Protein AF-A0A5A7ULQ4-F1 (afdb_monomer)

Solvent-accessible surface area (backbone atoms only — not comparable to full-atom values): 7721 Å² total; per-residue (Å²): 135,83,73,83,78,76,76,61,70,49,64,72,38,36,28,36,33,32,34,85,85,54,83,79,46,68,32,29,37,29,24,40,68,45,68,55,45,81,44,65,41,93,86,40,60,37,50,88,68,29,26,38,29,35,33,64,43,65,67,38,53,93,40,67,42,85,61,57,52,99,87,28,51,28,41,54,66,33,44,82,36,62,42,53,40,53,53,94,33,50,46,77,51,73,80,76,76,75,73,62,76,76,65,72,77,77,79,81,76,80,90,81,80,86,90,82,81,88,90,87,85,86,89,131

Sequence (124 aa):
MSSPSSINNNSQIKCKLLDWYDSREIVAEGRWSSNDPAALVHHVPLCPYAIRVWAGVAKKQDVYLWRPTSEMTCIEEGLGSTVSWPSDKVTIVEAVW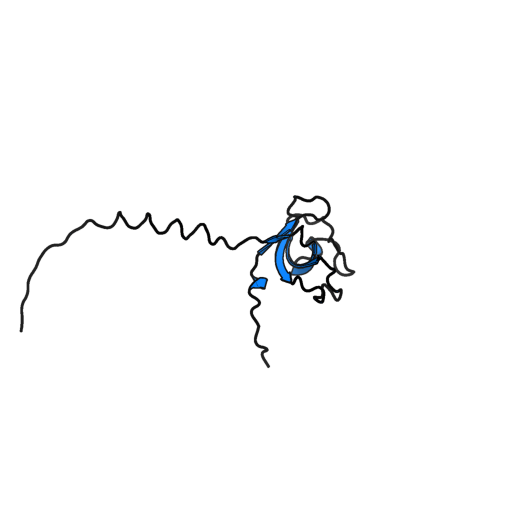TLEHGRRLQRASIRGKKNSGSLREKQS

Secondary structure (DSSP, 8-state):
--------GGGG-EEEEEPSSSTT-EEEEEEEEE--TT-EETTEEPPTTEEEEEEEEES-SSPEEEEEETTEEETTTTTTSEEEEEGGGEEEE----SSSTTSSSSSSSSS-------------

Nearest PDB structures (foldseek):
  5o2q-assembly1_A  TM=4.666E-01  e=2.505E+00  Homo sapiens
  1ixd-assembly1_A  TM=3.420E-01  e=2.992E+00  Homo sapiens
  1whl-assembly1_A  TM=3.766E-01  e=6.461E+00  Homo sapiens
  2cp6-assembly1_A  TM=2.958E-01  e=6.089E+00  Homo sapiens

Radius of gyration: 25.39 Å; Cα contacts (8 Å, |Δi|>4): 210; chains: 1; bounding box: 69×71×39 Å

Structure (mmCIF, N/CA/C/O backbone):
data_AF-A0A5A7ULQ4-F1
#
_entry.id   AF-A0A5A7ULQ4-F1
#
loop_
_atom_site.group_PDB
_atom_site.id
_atom_site.type_symbol
_atom_site.label_atom_id
_atom_site.label_alt_id
_atom_site.label_comp_id
_atom_site.label_asym_id
_atom_site.label_entity_id
_atom_site.label_seq_id
_atom_site.pdbx_PDB_ins_code
_atom_site.Cartn_x
_atom_site.Cartn_y
_atom_site.Cartn_z
_atom_site.occupancy
_atom_site.B_iso_or_equiv
_atom_site.auth_seq_id
_atom_site.auth_comp_id
_atom_site.auth_asym_id
_atom_site.auth_atom_id
_atom_site.pdbx_PDB_model_num
ATOM 1 N N . MET A 1 1 ? 32.651 -10.271 0.446 1.00 32.53 1 MET A N 1
ATOM 2 C CA . MET A 1 1 ? 32.399 -9.341 -0.675 1.00 32.53 1 MET A CA 1
ATOM 3 C C . MET A 1 1 ? 31.190 -8.509 -0.289 1.00 32.53 1 MET A C 1
ATOM 5 O O . MET A 1 1 ? 30.090 -9.039 -0.280 1.00 32.53 1 MET A O 1
ATOM 9 N N . SER A 1 2 ? 31.398 -7.272 0.155 1.00 39.78 2 SER A N 1
ATOM 10 C CA . SER A 1 2 ? 30.300 -6.385 0.549 1.00 39.78 2 SER A CA 1
ATOM 11 C C . SER A 1 2 ? 29.810 -5.677 -0.705 1.00 39.78 2 SER A C 1
ATOM 13 O O . SER A 1 2 ? 30.511 -4.818 -1.238 1.00 39.78 2 SER A O 1
ATOM 15 N N . SER A 1 3 ? 28.661 -6.096 -1.229 1.00 44.06 3 SER A N 1
ATOM 16 C CA . SER A 1 3 ? 28.022 -5.431 -2.363 1.00 44.06 3 SER A CA 1
ATOM 17 C C . SER A 1 3 ? 27.770 -3.961 -2.012 1.00 44.06 3 SER A C 1
ATOM 19 O O . SER A 1 3 ? 27.371 -3.682 -0.878 1.00 44.06 3 SER A O 1
ATOM 21 N N . PRO A 1 4 ? 27.999 -3.009 -2.934 1.00 43.53 4 PRO A N 1
ATOM 22 C CA . PRO A 1 4 ? 27.693 -1.616 -2.669 1.00 43.53 4 PRO A CA 1
ATOM 23 C C . PRO A 1 4 ? 26.180 -1.510 -2.500 1.00 43.53 4 PRO A C 1
ATOM 25 O O . PRO A 1 4 ? 25.425 -1.737 -3.444 1.00 43.53 4 PRO A O 1
ATOM 28 N N . SER A 1 5 ? 25.734 -1.214 -1.281 1.00 44.31 5 SER A N 1
ATOM 29 C CA . SER A 1 5 ? 24.344 -0.879 -1.009 1.00 44.31 5 SER A CA 1
ATOM 30 C C . SER A 1 5 ? 24.019 0.371 -1.814 1.00 44.31 5 SER A C 1
ATOM 32 O O . SER A 1 5 ? 24.306 1.486 -1.383 1.00 44.31 5 SER A O 1
ATOM 34 N N . SER A 1 6 ? 23.457 0.201 -3.009 1.00 44.19 6 SER A N 1
ATOM 35 C CA . SER A 1 6 ? 22.741 1.268 -3.688 1.00 44.19 6 SER A CA 1
ATOM 36 C C . SER A 1 6 ? 21.629 1.680 -2.736 1.00 44.19 6 SER A C 1
ATOM 38 O O . SER A 1 6 ? 20.616 0.993 -2.611 1.00 44.19 6 SER A O 1
ATOM 40 N N . ILE A 1 7 ? 21.865 2.756 -1.984 1.00 45.62 7 ILE A N 1
ATOM 41 C CA . ILE A 1 7 ? 20.867 3.379 -1.127 1.00 45.62 7 ILE A CA 1
ATOM 42 C C . ILE A 1 7 ? 19.811 3.910 -2.087 1.00 45.62 7 ILE A C 1
ATOM 44 O O . ILE A 1 7 ? 19.888 5.025 -2.595 1.00 45.62 7 ILE A O 1
ATOM 48 N N . ASN A 1 8 ? 18.836 3.065 -2.402 1.00 53.34 8 ASN A N 1
ATOM 49 C CA . ASN A 1 8 ? 17.600 3.520 -2.985 1.00 53.34 8 ASN A CA 1
ATOM 50 C C . ASN A 1 8 ? 16.954 4.402 -1.910 1.00 53.34 8 ASN A C 1
ATOM 52 O O . ASN A 1 8 ? 16.392 3.894 -0.932 1.00 53.34 8 ASN A O 1
ATOM 56 N N . ASN A 1 9 ? 17.084 5.723 -2.066 1.00 54.62 9 ASN A N 1
ATOM 57 C CA . ASN A 1 9 ? 16.521 6.743 -1.171 1.00 54.62 9 ASN A CA 1
ATOM 58 C C . ASN A 1 9 ? 15.014 6.534 -0.920 1.00 54.62 9 ASN A C 1
ATOM 60 O O . ASN A 1 9 ? 14.464 7.021 0.064 1.00 54.62 9 ASN A O 1
ATOM 64 N N . ASN A 1 10 ? 14.357 5.747 -1.775 1.00 56.06 10 ASN A N 1
ATOM 65 C CA . ASN A 1 10 ? 12.956 5.377 -1.673 1.00 56.06 10 ASN A CA 1
ATOM 66 C C . ASN A 1 10 ? 12.620 4.516 -0.437 1.00 56.06 10 ASN A C 1
ATOM 68 O O . ASN A 1 10 ? 11.532 4.632 0.110 1.00 56.06 10 ASN A O 1
ATOM 72 N N . SER A 1 11 ? 13.579 3.748 0.095 1.00 60.72 11 SER A N 1
ATOM 73 C CA . SER A 1 11 ? 13.407 2.995 1.356 1.00 60.72 11 SER A CA 1
ATOM 74 C C . SER A 1 11 ? 13.098 3.887 2.569 1.00 60.72 11 SER A C 1
ATOM 76 O O . SER A 1 11 ? 12.580 3.420 3.584 1.00 60.72 11 SER A O 1
ATOM 78 N N . GLN A 1 12 ? 13.384 5.190 2.484 1.00 72.62 12 GLN A N 1
ATOM 79 C CA . GLN A 1 12 ? 13.057 6.149 3.535 1.00 72.62 12 GLN A CA 1
ATOM 80 C C . GLN A 1 12 ? 11.701 6.830 3.340 1.00 72.62 12 GLN A C 1
ATOM 82 O O . GLN A 1 12 ? 11.199 7.432 4.294 1.00 72.62 12 GLN A O 1
ATOM 87 N N . ILE A 1 13 ? 11.095 6.711 2.155 1.00 88.75 13 ILE A N 1
ATOM 88 C CA . ILE A 1 13 ? 9.840 7.376 1.823 1.00 88.75 13 ILE A CA 1
ATOM 89 C C . ILE A 1 13 ? 8.717 6.710 2.612 1.00 88.75 13 ILE A C 1
ATOM 91 O O . ILE A 1 13 ? 8.346 5.563 2.366 1.00 88.75 13 ILE A O 1
ATOM 95 N N . LYS A 1 14 ? 8.198 7.436 3.604 1.00 92.38 14 LYS A N 1
ATOM 96 C CA . LYS A 1 14 ? 7.062 6.991 4.407 1.00 92.38 14 LYS A CA 1
ATOM 97 C C . LYS A 1 14 ? 5.803 7.049 3.558 1.00 92.38 14 LYS A C 1
ATOM 99 O O . LYS A 1 14 ? 5.590 7.999 2.809 1.00 92.38 14 LYS A O 1
ATOM 104 N N . CYS A 1 15 ? 4.943 6.060 3.714 1.00 93.62 15 CYS A N 1
ATOM 105 C CA . CYS A 1 15 ? 3.657 6.025 3.045 1.00 93.62 15 CYS A CA 1
ATOM 106 C C . CYS A 1 15 ? 2.564 5.551 3.996 1.00 93.62 15 CYS A C 1
ATOM 108 O O . CYS A 1 15 ? 2.823 4.910 5.017 1.00 93.62 15 CYS A O 1
ATOM 110 N N . LYS A 1 16 ? 1.327 5.879 3.649 1.00 94.88 16 LYS A N 1
ATOM 111 C CA . LYS A 1 16 ? 0.124 5.392 4.310 1.00 94.88 16 LYS A CA 1
ATOM 112 C C . LYS A 1 16 ? -0.669 4.550 3.325 1.00 94.88 16 LYS A C 1
ATOM 114 O O . LYS A 1 16 ? -0.855 4.969 2.182 1.00 94.88 16 LYS A O 1
ATOM 119 N N . LEU A 1 17 ? -1.112 3.387 3.783 1.00 95.06 17 LEU A N 1
ATOM 120 C CA . LEU A 1 17 ? -1.975 2.483 3.036 1.00 95.06 17 LEU A CA 1
ATOM 121 C C . LEU A 1 17 ? -3.419 2.804 3.402 1.00 95.06 17 LEU A C 1
ATOM 123 O O . LEU A 1 17 ? -3.774 2.793 4.582 1.00 95.06 17 LEU A O 1
ATOM 127 N N . LEU A 1 18 ? -4.215 3.132 2.393 1.00 95.06 18 LEU A N 1
ATOM 128 C CA . LEU A 1 18 ? -5.660 3.275 2.503 1.00 95.06 18 LEU A CA 1
ATOM 129 C C . LEU A 1 18 ? -6.307 1.904 2.360 1.00 95.06 18 LEU A C 1
ATOM 131 O O . LEU A 1 18 ? -5.813 1.102 1.568 1.00 95.06 18 LEU A O 1
ATOM 135 N N . ASP A 1 19 ? -7.405 1.654 3.066 1.00 93.81 19 ASP A N 1
ATOM 136 C CA . ASP A 1 19 ? -8.214 0.461 2.834 1.00 93.81 19 ASP A CA 1
ATOM 137 C C . ASP A 1 19 ? -8.590 0.384 1.343 1.00 93.81 19 ASP A C 1
ATOM 139 O O . ASP A 1 19 ? -9.031 1.354 0.712 1.00 93.81 19 ASP A O 1
ATOM 143 N N . TRP A 1 20 ? -8.309 -0.774 0.754 1.00 91.50 20 TRP A N 1
ATOM 144 C CA . TRP A 1 20 ? -8.563 -1.032 -0.653 1.00 91.50 20 TRP A CA 1
ATOM 145 C C . TRP A 1 20 ? -10.047 -1.313 -0.915 1.00 91.50 20 TRP A C 1
ATOM 147 O O . TRP A 1 20 ? -10.482 -1.131 -2.052 1.00 91.50 20 TRP A O 1
ATOM 157 N N . TYR A 1 21 ? -10.810 -1.711 0.112 1.00 86.88 21 TYR A N 1
ATOM 158 C CA . TYR A 1 21 ? -12.253 -1.932 0.051 1.00 86.88 21 TYR A CA 1
ATOM 159 C C . TYR A 1 21 ? -13.045 -0.663 0.421 1.00 86.88 21 TYR A C 1
ATOM 161 O O . TYR A 1 21 ? -13.953 -0.288 -0.322 1.00 86.88 21 TYR A O 1
ATOM 169 N N . ASP A 1 22 ? -12.665 0.052 1.494 1.00 76.81 22 ASP A N 1
ATOM 170 C CA . ASP A 1 22 ? -13.303 1.310 1.934 1.00 76.81 22 ASP A CA 1
ATOM 171 C C . ASP A 1 22 ? -12.367 2.533 1.807 1.00 76.81 22 ASP A C 1
ATOM 173 O O . ASP A 1 22 ? -11.484 2.801 2.614 1.00 76.81 22 ASP A O 1
ATOM 177 N N . SER A 1 23 ? -12.532 3.309 0.737 1.00 68.31 23 SER A N 1
ATOM 178 C CA . SER A 1 23 ? -11.429 4.069 0.121 1.00 68.31 23 SER A CA 1
ATOM 179 C C . SER A 1 23 ? -10.798 5.249 0.893 1.00 68.31 23 SER A C 1
ATOM 181 O O . SER A 1 23 ? -10.045 6.016 0.286 1.00 68.31 23 SER A O 1
ATOM 183 N N . ARG A 1 24 ? -11.069 5.462 2.188 1.00 78.12 24 ARG A N 1
ATOM 184 C CA . ARG A 1 24 ? -10.546 6.636 2.924 1.00 78.12 24 ARG A CA 1
ATOM 185 C C . ARG A 1 24 ? -9.929 6.367 4.287 1.00 78.12 24 ARG A C 1
ATOM 187 O O . ARG A 1 24 ? -9.364 7.294 4.870 1.00 78.12 24 ARG A O 1
ATOM 194 N N . GLU A 1 25 ? -9.984 5.146 4.794 1.00 91.94 25 GLU A N 1
ATOM 195 C CA . GLU A 1 25 ? -9.383 4.845 6.090 1.00 91.94 25 GLU A CA 1
ATOM 196 C C . GLU A 1 25 ? -7.929 4.417 5.942 1.00 91.94 25 GLU A C 1
ATOM 198 O O . GLU A 1 25 ? -7.583 3.618 5.080 1.00 91.94 25 GLU A O 1
ATOM 203 N N . ILE A 1 26 ? -7.058 4.946 6.800 1.00 93.81 26 ILE A N 1
ATOM 204 C CA . ILE A 1 26 ? -5.662 4.512 6.849 1.00 93.81 26 ILE A CA 1
ATOM 205 C C . ILE A 1 26 ? -5.601 3.207 7.637 1.00 93.81 26 ILE A C 1
ATOM 207 O O . ILE A 1 26 ? -5.909 3.197 8.828 1.00 93.81 26 ILE A O 1
ATOM 211 N N . VAL A 1 27 ? -5.168 2.129 6.987 1.00 95.56 27 VAL A N 1
ATOM 212 C CA . VAL A 1 27 ? -5.095 0.785 7.586 1.00 95.56 27 VAL A CA 1
ATOM 213 C C . VAL A 1 27 ? -3.694 0.432 8.052 1.00 95.56 27 VAL A C 1
ATOM 215 O O . VAL A 1 27 ? -3.539 -0.312 9.018 1.00 95.56 27 VAL A O 1
ATOM 218 N N . ALA A 1 28 ? -2.670 1.025 7.439 1.00 95.81 28 ALA A N 1
ATOM 219 C CA . ALA A 1 28 ? -1.290 0.859 7.867 1.00 95.81 28 ALA A CA 1
ATOM 220 C C . ALA A 1 28 ? -0.406 2.044 7.471 1.00 95.81 28 ALA A C 1
ATOM 222 O O . ALA A 1 28 ? -0.666 2.774 6.512 1.00 95.81 28 ALA A O 1
ATOM 223 N N . GLU A 1 29 ? 0.686 2.204 8.204 1.00 95.38 29 GLU A N 1
ATOM 224 C CA . GLU A 1 29 ? 1.833 3.012 7.814 1.00 95.38 29 GLU A CA 1
ATOM 225 C C . GLU A 1 29 ? 2.968 2.093 7.370 1.00 95.38 29 GLU A C 1
ATOM 227 O O . GLU A 1 29 ? 3.196 1.021 7.934 1.00 95.38 29 GLU A O 1
ATOM 232 N N . GLY A 1 30 ? 3.705 2.532 6.360 1.00 94.31 30 GLY A N 1
ATOM 233 C CA . GLY A 1 30 ? 4.776 1.753 5.773 1.00 94.31 30 GLY A CA 1
ATOM 234 C C . GLY A 1 30 ? 5.830 2.617 5.108 1.00 94.31 30 GLY A C 1
ATOM 235 O O . GLY A 1 30 ? 5.900 3.837 5.300 1.00 94.31 30 GLY A O 1
ATOM 236 N N . ARG A 1 31 ? 6.675 1.957 4.325 1.00 94.19 31 ARG A N 1
ATOM 237 C CA . ARG A 1 31 ? 7.697 2.593 3.498 1.00 94.19 31 ARG A CA 1
ATOM 238 C C . ARG A 1 31 ? 7.551 2.124 2.065 1.00 94.19 31 ARG A C 1
ATOM 240 O O . ARG A 1 31 ? 7.330 0.938 1.820 1.00 94.19 31 ARG A O 1
ATOM 247 N N . TRP A 1 32 ? 7.695 3.039 1.122 1.00 92.31 32 TRP A N 1
ATOM 248 C CA . TRP A 1 32 ? 7.692 2.676 -0.284 1.00 92.31 32 TRP A CA 1
ATOM 249 C C . TRP A 1 32 ? 8.890 1.770 -0.610 1.00 92.31 32 TRP A C 1
ATOM 251 O O . TRP A 1 32 ? 9.995 1.977 -0.110 1.00 92.31 32 TRP A O 1
ATOM 261 N N . SER A 1 33 ? 8.682 0.755 -1.456 1.00 91.38 33 SER A N 1
ATOM 262 C CA . SER A 1 33 ? 9.753 -0.139 -1.917 1.00 91.38 33 SER A CA 1
ATOM 263 C C . SER A 1 33 ? 9.944 -0.089 -3.433 1.00 91.38 33 SER A C 1
ATOM 265 O O . SER A 1 33 ? 11.065 0.140 -3.886 1.00 91.38 33 SER A O 1
ATOM 267 N N . SER A 1 34 ? 8.889 -0.314 -4.224 1.00 90.50 34 SER A N 1
ATOM 268 C CA . SER A 1 34 ? 8.979 -0.374 -5.692 1.00 90.50 34 SER A CA 1
ATOM 269 C C . SER A 1 34 ? 7.608 -0.256 -6.369 1.00 90.50 34 SER A C 1
ATOM 271 O O . SER A 1 34 ? 6.599 -0.615 -5.773 1.00 90.50 34 SER A O 1
ATOM 273 N N . ASN A 1 35 ? 7.584 0.179 -7.628 1.00 91.19 35 ASN A N 1
ATOM 274 C CA . ASN A 1 35 ? 6.461 0.056 -8.570 1.00 91.19 35 ASN A CA 1
ATOM 275 C C . ASN A 1 35 ? 6.835 -0.731 -9.840 1.00 91.19 35 ASN A C 1
ATOM 277 O O . ASN A 1 35 ? 6.092 -0.704 -10.816 1.00 91.19 35 ASN A O 1
ATOM 281 N N . ASP A 1 36 ? 7.998 -1.384 -9.854 1.00 90.81 36 ASP A N 1
ATOM 282 C CA . ASP A 1 36 ? 8.414 -2.258 -10.950 1.00 90.81 36 ASP A CA 1
ATOM 283 C C . ASP A 1 36 ? 7.517 -3.512 -10.986 1.00 90.81 36 ASP A C 1
ATOM 285 O O . ASP A 1 36 ? 7.523 -4.260 -10.007 1.00 90.81 36 ASP A O 1
ATOM 289 N N . PRO A 1 37 ? 6.777 -3.790 -12.075 1.00 88.69 37 PRO A N 1
ATOM 290 C CA . PRO A 1 37 ? 5.938 -4.987 -12.189 1.00 88.69 37 PRO A CA 1
ATOM 291 C C . PRO A 1 37 ? 6.705 -6.308 -12.005 1.00 88.69 37 PRO A C 1
ATOM 293 O O . PRO A 1 37 ? 6.129 -7.303 -11.574 1.00 88.69 37 PRO A O 1
ATOM 296 N N . ALA A 1 38 ? 8.011 -6.338 -12.293 1.00 89.56 38 ALA A N 1
ATOM 297 C CA . ALA A 1 38 ? 8.846 -7.520 -12.074 1.00 89.56 38 ALA A CA 1
ATOM 298 C C . ALA A 1 38 ? 9.265 -7.704 -10.602 1.00 89.56 38 ALA A C 1
ATOM 300 O O . ALA A 1 38 ? 9.799 -8.752 -10.230 1.00 89.56 38 ALA A O 1
ATOM 301 N N . ALA A 1 39 ? 9.034 -6.706 -9.744 1.00 90.00 39 ALA A N 1
ATOM 302 C CA . ALA A 1 39 ? 9.330 -6.804 -8.325 1.00 90.00 39 ALA A CA 1
ATOM 303 C C . ALA A 1 39 ? 8.480 -7.902 -7.673 1.00 90.00 39 ALA A C 1
ATOM 305 O O . ALA A 1 39 ? 7.273 -7.982 -7.878 1.00 90.00 39 ALA A O 1
ATOM 306 N N . LEU A 1 40 ? 9.114 -8.731 -6.844 1.00 90.00 40 LEU A N 1
ATOM 307 C CA . LEU A 1 40 ? 8.439 -9.828 -6.156 1.00 90.00 40 LEU A CA 1
ATOM 308 C C . LEU A 1 40 ? 7.944 -9.400 -4.768 1.00 90.00 40 LEU A C 1
ATOM 310 O O . LEU A 1 40 ? 8.648 -8.692 -4.039 1.00 90.00 40 LEU A O 1
ATOM 314 N N . VAL A 1 41 ? 6.762 -9.887 -4.402 1.00 88.75 41 VAL A N 1
ATOM 315 C CA . VAL A 1 41 ? 6.191 -9.929 -3.052 1.00 88.75 41 VAL A CA 1
ATOM 316 C C . VAL A 1 41 ? 5.961 -11.403 -2.739 1.00 88.75 41 VAL A C 1
ATOM 318 O O . VAL A 1 41 ? 5.139 -12.038 -3.389 1.00 88.75 41 VAL A O 1
ATOM 321 N N . HIS A 1 42 ? 6.734 -11.976 -1.811 1.00 88.06 42 HIS A N 1
ATOM 322 C CA . HIS A 1 42 ? 6.666 -13.410 -1.473 1.00 88.06 42 HIS A CA 1
ATOM 323 C C . HIS A 1 42 ? 6.685 -14.330 -2.707 1.00 88.06 42 HIS A C 1
ATOM 325 O O . HIS A 1 42 ? 5.829 -15.189 -2.881 1.00 88.06 42 HIS A O 1
ATOM 331 N N . HIS A 1 43 ? 7.666 -14.120 -3.592 1.00 87.56 43 HIS A N 1
ATOM 332 C CA . HIS A 1 43 ? 7.849 -14.860 -4.853 1.00 87.56 43 HIS A CA 1
ATOM 333 C C . HIS A 1 43 ? 6.778 -14.628 -5.931 1.00 87.56 43 HIS A C 1
ATOM 335 O O . HIS A 1 43 ? 6.915 -15.150 -7.036 1.00 87.56 43 HIS A O 1
ATOM 341 N N . VAL A 1 44 ? 5.766 -13.799 -5.665 1.00 88.44 44 VAL A N 1
ATOM 342 C CA . VAL A 1 44 ? 4.738 -13.419 -6.640 1.00 88.44 44 VAL A CA 1
ATOM 343 C C . VAL A 1 44 ? 5.085 -12.054 -7.252 1.00 88.44 44 VAL A C 1
ATOM 345 O O . VAL A 1 44 ? 5.313 -11.103 -6.501 1.00 88.44 44 VAL A O 1
ATOM 348 N N . PRO A 1 45 ? 5.142 -11.917 -8.589 1.00 89.94 45 PRO A N 1
ATOM 349 C CA . PRO A 1 45 ? 5.347 -10.625 -9.243 1.00 89.94 45 PRO A CA 1
ATOM 350 C C . PRO A 1 45 ? 4.235 -9.619 -8.935 1.00 89.94 45 PRO A C 1
ATOM 352 O O . PRO A 1 45 ? 3.065 -9.988 -8.788 1.00 89.94 45 PRO A O 1
ATOM 355 N N . LEU A 1 46 ? 4.590 -8.335 -8.883 1.00 90.56 46 LEU A N 1
ATOM 356 C CA . LEU A 1 46 ? 3.611 -7.259 -8.801 1.00 90.56 46 LEU A CA 1
ATOM 357 C C . LEU A 1 46 ? 2.714 -7.252 -10.044 1.00 90.56 46 LEU A C 1
ATOM 359 O O . LEU A 1 46 ? 3.147 -7.426 -11.182 1.00 90.56 46 LEU A O 1
ATOM 363 N N . CYS A 1 47 ? 1.426 -7.014 -9.822 1.00 84.75 47 CYS A N 1
A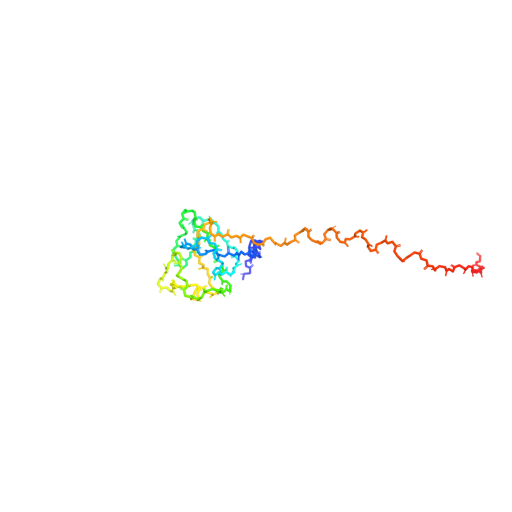TOM 364 C CA . CYS A 1 47 ? 0.491 -6.784 -10.916 1.00 84.75 47 CYS A CA 1
ATOM 365 C C . CYS A 1 47 ? 0.682 -5.367 -11.491 1.00 84.75 47 CYS A C 1
ATOM 367 O O . CYS A 1 47 ? 1.164 -4.474 -10.787 1.00 84.75 47 CYS A O 1
ATOM 369 N N . PRO A 1 48 ? 0.253 -5.109 -12.738 1.00 84.25 48 PRO A N 1
ATOM 370 C CA . PRO A 1 48 ? 0.103 -3.742 -13.226 1.00 84.25 48 PRO A CA 1
ATOM 371 C C . PRO A 1 48 ? -0.748 -2.927 -12.240 1.00 84.25 48 PRO A C 1
ATOM 373 O O . PRO A 1 48 ? -1.749 -3.433 -11.736 1.00 84.25 48 PRO A O 1
ATOM 376 N N . TYR A 1 49 ? -0.339 -1.689 -11.947 1.00 88.94 49 TYR A N 1
ATOM 377 C CA . TYR A 1 49 ? -0.978 -0.794 -10.961 1.00 88.94 49 TYR A CA 1
ATOM 378 C C . TYR A 1 49 ? -0.834 -1.206 -9.486 1.00 88.94 49 TYR A C 1
ATOM 380 O O . TYR A 1 49 ? -1.417 -0.574 -8.603 1.00 88.94 49 TYR A O 1
ATOM 388 N N . ALA A 1 50 ? -0.033 -2.232 -9.197 1.00 91.81 50 ALA A N 1
ATOM 389 C CA . ALA A 1 50 ? 0.379 -2.555 -7.843 1.00 91.81 50 ALA A CA 1
ATOM 390 C C . ALA A 1 50 ? 1.699 -1.868 -7.494 1.00 91.81 50 ALA A C 1
ATOM 392 O O . ALA A 1 50 ? 2.563 -1.640 -8.341 1.00 91.81 50 ALA A O 1
ATOM 393 N N . ILE A 1 51 ? 1.874 -1.599 -6.209 1.00 93.12 51 ILE A N 1
ATOM 394 C CA . ILE A 1 51 ? 3.145 -1.173 -5.648 1.00 93.12 51 ILE A CA 1
ATOM 395 C C . ILE A 1 51 ? 3.564 -2.137 -4.547 1.00 93.12 51 ILE A C 1
ATOM 397 O O . ILE A 1 51 ? 2.728 -2.724 -3.857 1.00 93.12 51 ILE A O 1
ATOM 401 N N . ARG A 1 52 ? 4.872 -2.266 -4.352 1.00 94.56 52 ARG A N 1
ATOM 402 C CA . ARG A 1 52 ? 5.452 -2.952 -3.204 1.00 94.56 52 ARG A CA 1
ATOM 403 C C . ARG A 1 52 ? 5.752 -1.934 -2.120 1.00 94.56 52 ARG A C 1
ATOM 405 O O . ARG A 1 52 ? 6.468 -0.955 -2.348 1.00 94.56 52 ARG A O 1
ATOM 412 N N . VAL A 1 53 ? 5.259 -2.215 -0.926 1.00 94.31 53 VAL A N 1
ATOM 413 C CA . VAL A 1 53 ? 5.476 -1.409 0.277 1.00 94.31 53 VAL A CA 1
ATOM 414 C C . VAL A 1 53 ? 5.958 -2.306 1.400 1.00 94.31 53 VAL A C 1
ATOM 416 O O . VAL A 1 53 ? 5.540 -3.454 1.501 1.00 94.31 53 VAL A O 1
ATOM 419 N N . TRP A 1 54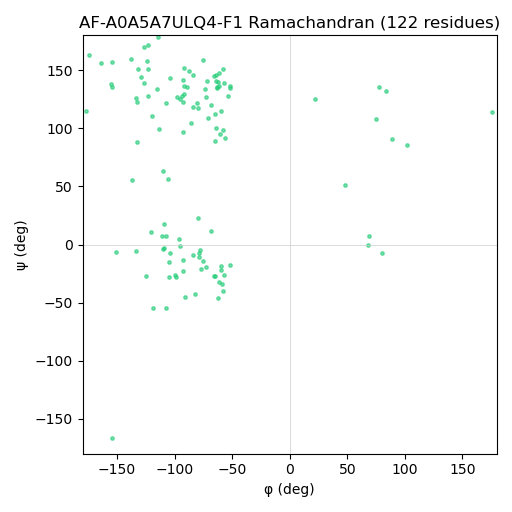 ? 6.847 -1.793 2.239 1.00 95.12 54 TRP A N 1
ATOM 420 C CA . TRP A 1 54 ? 7.182 -2.430 3.504 1.00 95.12 54 TRP A CA 1
ATOM 421 C C . TRP A 1 54 ? 6.148 -2.011 4.547 1.00 95.12 54 TRP A C 1
ATOM 423 O O . TRP A 1 54 ? 6.012 -0.813 4.820 1.00 95.12 54 TRP A O 1
ATOM 433 N N . ALA A 1 55 ? 5.400 -2.966 5.095 1.00 94.31 55 ALA A N 1
ATOM 434 C CA . ALA A 1 55 ? 4.383 -2.694 6.104 1.00 94.31 55 ALA A CA 1
ATOM 435 C C . ALA A 1 55 ? 5.050 -2.538 7.477 1.00 94.31 55 ALA A C 1
ATOM 437 O O . ALA A 1 55 ? 5.754 -3.431 7.944 1.00 94.31 55 ALA A O 1
ATOM 438 N N . GLY A 1 56 ? 4.859 -1.377 8.108 1.00 93.12 56 GLY A N 1
ATOM 439 C CA . GLY A 1 56 ? 5.542 -1.031 9.353 1.00 93.12 56 GLY A CA 1
ATOM 440 C C . GLY A 1 56 ? 4.641 -1.057 10.576 1.00 93.12 56 GLY A C 1
ATOM 441 O O . GLY A 1 56 ? 4.958 -1.723 11.554 1.00 93.12 56 GLY A O 1
ATOM 442 N N . VAL A 1 57 ? 3.534 -0.315 10.539 1.00 94.88 57 VAL A N 1
ATOM 443 C CA . VAL A 1 57 ? 2.618 -0.174 11.681 1.00 94.88 57 VAL A CA 1
ATOM 444 C C . VAL A 1 57 ? 1.187 -0.370 11.210 1.00 94.88 57 VAL A C 1
ATOM 446 O O . VAL A 1 57 ? 0.715 0.382 10.356 1.00 94.88 57 VAL A O 1
ATOM 449 N N . ALA A 1 58 ? 0.477 -1.328 11.802 1.00 94.88 58 ALA A N 1
ATOM 450 C CA . ALA A 1 58 ? -0.952 -1.504 11.585 1.00 94.88 58 ALA A CA 1
ATOM 451 C C . ALA A 1 58 ? -1.736 -0.403 12.315 1.00 94.88 58 ALA A C 1
ATOM 453 O O . ALA A 1 58 ? -1.470 -0.089 13.475 1.00 94.88 58 ALA A O 1
ATOM 454 N N . LYS A 1 59 ? -2.708 0.198 11.630 1.00 94.62 59 LYS A N 1
ATOM 455 C CA . LYS A 1 59 ? -3.746 1.051 12.237 1.00 94.62 59 LYS A CA 1
ATOM 456 C C . LYS A 1 59 ? -5.044 0.281 12.440 1.00 94.62 59 LYS A C 1
ATOM 458 O O . LYS A 1 59 ? -5.789 0.592 13.362 1.00 94.62 59 LYS A O 1
ATOM 463 N N . LYS A 1 60 ? -5.279 -0.725 11.595 1.00 91.19 60 LYS A N 1
ATOM 464 C CA . LYS A 1 60 ? -6.333 -1.728 11.731 1.00 91.19 60 LYS A CA 1
ATOM 465 C C . LYS A 1 60 ? -5.724 -3.106 11.481 1.00 91.19 60 LYS A C 1
ATOM 467 O O . LYS A 1 60 ? -5.060 -3.290 10.464 1.00 91.19 60 LYS A O 1
ATOM 472 N N . GLN A 1 61 ? -5.913 -4.032 12.417 1.00 86.50 61 GLN A N 1
ATOM 473 C CA . GLN A 1 61 ? -5.341 -5.384 12.345 1.00 86.50 61 GLN A CA 1
ATOM 474 C C . GLN A 1 61 ? -6.193 -6.311 11.466 1.00 86.50 61 GLN A C 1
ATOM 476 O O . GLN A 1 61 ? -5.653 -6.970 10.581 1.00 86.50 61 GLN A O 1
ATOM 481 N N . ASP A 1 62 ? -7.522 -6.248 11.600 1.00 86.12 62 ASP A N 1
ATOM 482 C CA . ASP A 1 62 ? -8.482 -7.143 10.925 1.00 86.12 62 ASP A CA 1
ATOM 483 C C . ASP A 1 62 ? -8.780 -6.783 9.457 1.00 86.12 62 ASP A C 1
ATOM 485 O O . ASP A 1 62 ? -9.830 -7.122 8.911 1.00 86.12 62 ASP A O 1
ATOM 489 N N . VAL A 1 63 ? -7.875 -6.056 8.799 1.00 92.06 63 VAL A N 1
ATOM 490 C CA . VAL A 1 63 ? -8.022 -5.695 7.385 1.00 92.06 63 VAL A CA 1
ATOM 491 C C . VAL A 1 63 ? -7.266 -6.699 6.534 1.00 92.06 63 VAL A C 1
ATOM 493 O O . VAL A 1 63 ? -6.059 -6.888 6.700 1.00 92.06 63 VAL A O 1
ATOM 496 N N . TYR A 1 64 ? -7.968 -7.309 5.584 1.00 94.44 64 TYR A N 1
ATOM 497 C CA . TYR A 1 64 ? -7.361 -8.213 4.617 1.00 94.44 64 TYR A CA 1
ATOM 498 C C . TYR A 1 64 ? -6.356 -7.488 3.723 1.00 94.44 64 TYR A C 1
ATOM 500 O O . TYR A 1 64 ? -6.544 -6.332 3.339 1.00 94.44 64 TYR A O 1
ATOM 508 N N . LEU A 1 65 ? -5.293 -8.186 3.338 1.00 94.31 65 LEU A N 1
ATOM 509 C CA . LEU A 1 65 ? -4.402 -7.710 2.291 1.00 94.31 65 LEU A CA 1
ATOM 510 C C . LEU A 1 65 ? -5.151 -7.670 0.960 1.00 94.31 65 LEU A C 1
ATOM 512 O O . LEU A 1 65 ? -5.951 -8.552 0.661 1.00 94.31 65 LEU A O 1
ATOM 516 N N . TRP A 1 66 ? -4.835 -6.685 0.118 1.00 93.19 66 TRP A N 1
ATOM 517 C CA . TRP A 1 66 ? -5.399 -6.615 -1.234 1.00 93.19 66 TRP A CA 1
ATOM 518 C C . TRP A 1 66 ? -5.061 -7.862 -2.069 1.00 93.19 66 TRP A C 1
ATOM 520 O O . TRP A 1 66 ? -5.849 -8.316 -2.900 1.00 93.19 66 TRP A O 1
ATOM 530 N N . ARG A 1 67 ? -3.872 -8.431 -1.838 1.00 91.88 67 ARG A N 1
ATOM 531 C CA . ARG A 1 67 ? -3.399 -9.677 -2.448 1.00 91.88 67 ARG A CA 1
ATOM 532 C C . ARG A 1 67 ? -2.807 -10.576 -1.359 1.00 91.88 67 ARG A C 1
ATOM 534 O O . ARG A 1 67 ? -1.608 -10.478 -1.097 1.00 91.88 67 ARG A O 1
ATOM 541 N N . PRO A 1 68 ? -3.633 -11.415 -0.714 1.00 91.94 68 PRO A N 1
ATOM 542 C CA . PRO A 1 68 ? -3.159 -12.425 0.221 1.00 91.94 68 PRO A CA 1
ATOM 543 C C . PRO A 1 68 ? -2.177 -13.385 -0.451 1.00 91.94 68 PRO A C 1
ATOM 545 O O . PRO A 1 68 ? -2.267 -13.657 -1.651 1.00 91.94 68 PRO A O 1
ATOM 548 N N . THR A 1 69 ? -1.261 -13.924 0.338 1.00 87.62 69 THR A N 1
ATOM 549 C CA . THR A 1 69 ? -0.367 -15.019 -0.048 1.00 87.62 69 THR A CA 1
ATOM 550 C C . THR A 1 69 ? -0.554 -16.166 0.939 1.00 87.62 69 THR A C 1
ATOM 552 O O . THR A 1 69 ? -1.221 -15.997 1.956 1.00 87.62 69 THR A O 1
ATOM 555 N N . SER A 1 70 ? 0.047 -17.327 0.681 1.00 87.31 70 SER A N 1
ATOM 556 C CA . SER A 1 70 ? 0.000 -18.445 1.635 1.00 87.31 70 SER A CA 1
ATOM 557 C C . SER A 1 70 ? 0.598 -18.104 3.008 1.00 87.31 70 SER A C 1
ATOM 559 O O . SER A 1 70 ? 0.248 -18.753 3.985 1.00 87.31 70 SER A O 1
ATOM 561 N N . GLU A 1 71 ? 1.468 -17.090 3.080 1.00 86.62 71 GLU A N 1
ATOM 562 C CA . GLU A 1 71 ? 2.156 -16.671 4.309 1.00 86.62 71 GLU A CA 1
ATOM 563 C C . GLU A 1 71 ? 1.421 -15.559 5.071 1.00 86.62 71 GLU A C 1
ATOM 565 O O . GLU A 1 71 ? 1.675 -15.354 6.253 1.00 86.62 71 GLU A O 1
ATOM 570 N N . MET A 1 72 ? 0.565 -14.788 4.393 1.00 91.38 72 MET A N 1
ATOM 571 C CA . MET A 1 72 ? -0.062 -13.596 4.971 1.00 91.38 72 MET A CA 1
ATOM 572 C C . MET A 1 72 ? -1.394 -13.275 4.304 1.00 91.38 72 MET A C 1
ATOM 574 O O . MET A 1 72 ? -1.518 -13.237 3.076 1.00 91.38 72 MET A O 1
ATOM 578 N N . THR A 1 73 ? -2.382 -12.967 5.127 1.00 94.06 73 THR A N 1
ATOM 579 C CA . THR A 1 73 ? -3.759 -12.715 4.714 1.00 94.06 73 THR A CA 1
ATOM 580 C C . THR A 1 73 ? -4.276 -11.362 5.177 1.00 94.06 73 THR A C 1
ATOM 582 O O . THR A 1 73 ? -5.107 -10.777 4.480 1.00 94.06 73 THR A O 1
ATOM 585 N N . CYS A 1 74 ? -3.746 -10.814 6.273 1.00 94.69 74 CYS A N 1
ATOM 586 C CA . CYS A 1 74 ? -4.143 -9.517 6.824 1.00 94.69 74 CYS A CA 1
ATOM 587 C C . CYS A 1 74 ? -2.958 -8.559 7.047 1.00 94.69 74 CYS A C 1
ATOM 589 O O . CYS A 1 74 ? -1.786 -8.925 6.928 1.00 94.69 74 CYS A O 1
ATOM 591 N N . ILE A 1 75 ? -3.270 -7.294 7.345 1.00 94.88 75 ILE A N 1
ATOM 592 C CA . ILE A 1 75 ? -2.278 -6.239 7.601 1.00 94.88 75 ILE A CA 1
ATOM 593 C C . ILE A 1 75 ? -1.347 -6.599 8.762 1.00 94.88 75 ILE A C 1
ATOM 595 O O . ILE A 1 75 ? -0.151 -6.323 8.671 1.00 94.88 75 ILE A O 1
ATOM 599 N N . GLU A 1 76 ? -1.878 -7.196 9.831 1.00 95.00 76 GLU A N 1
ATOM 600 C CA . GLU A 1 76 ? -1.091 -7.591 11.004 1.00 95.00 76 GLU A CA 1
ATOM 601 C C . GLU A 1 76 ? -0.021 -8.633 10.658 1.00 95.00 76 GLU A C 1
ATOM 603 O O . GLU A 1 76 ? 1.146 -8.453 11.000 1.00 95.00 76 GLU A O 1
ATOM 608 N N . GLU A 1 77 ? -0.391 -9.667 9.903 1.00 94.31 77 GLU A N 1
ATOM 609 C CA . GLU A 1 77 ? 0.534 -10.703 9.421 1.00 94.31 77 GLU A CA 1
ATOM 610 C C . GLU A 1 77 ? 1.567 -10.147 8.426 1.00 94.31 77 GLU A C 1
ATOM 612 O O . GLU A 1 77 ? 2.674 -10.667 8.304 1.00 94.31 77 GLU A O 1
ATOM 617 N N . GLY A 1 78 ? 1.223 -9.069 7.717 1.00 92.94 78 GLY A N 1
ATOM 618 C CA . GLY A 1 78 ? 2.120 -8.386 6.787 1.00 92.94 78 GLY A CA 1
ATOM 619 C C . GLY A 1 78 ? 3.202 -7.528 7.451 1.00 92.94 78 GLY A C 1
ATOM 620 O O . GLY A 1 78 ? 4.146 -7.117 6.766 1.00 92.94 78 GLY A O 1
ATOM 621 N N . LEU A 1 79 ? 3.088 -7.224 8.751 1.00 94.56 79 LEU A N 1
ATOM 622 C CA . LEU A 1 79 ? 4.014 -6.327 9.447 1.00 94.56 79 LEU A CA 1
ATOM 623 C C . LEU A 1 79 ? 5.448 -6.862 9.437 1.00 94.56 79 LEU A C 1
ATOM 625 O O . LEU A 1 79 ? 5.714 -8.034 9.678 1.00 94.56 79 LEU A O 1
ATOM 629 N N . GLY A 1 80 ? 6.403 -5.975 9.164 1.00 92.62 80 GLY A N 1
ATOM 630 C CA . GLY A 1 80 ? 7.811 -6.344 9.042 1.00 92.62 80 GLY A CA 1
ATOM 631 C C . GLY A 1 80 ? 8.185 -6.954 7.689 1.00 92.62 80 GLY A C 1
ATOM 632 O O . GLY A 1 80 ? 9.377 -7.107 7.414 1.00 92.62 80 GLY A O 1
ATOM 633 N N . SER A 1 81 ? 7.209 -7.224 6.817 1.00 94.19 81 SER A N 1
ATOM 634 C CA . SER A 1 81 ? 7.421 -7.752 5.471 1.00 94.19 81 SER A CA 1
ATOM 635 C C . SER A 1 81 ? 6.998 -6.761 4.378 1.00 94.19 81 SER A C 1
ATOM 637 O O . SER A 1 81 ? 6.556 -5.636 4.632 1.00 94.19 81 SER A O 1
ATOM 639 N N . THR A 1 82 ? 7.183 -7.162 3.121 1.00 94.06 82 THR A N 1
ATOM 640 C CA . THR A 1 82 ? 6.659 -6.441 1.961 1.00 94.06 82 THR A CA 1
ATOM 641 C C . THR A 1 82 ? 5.291 -6.960 1.560 1.00 94.06 82 THR A C 1
ATOM 643 O O . THR A 1 82 ? 5.116 -8.167 1.433 1.00 94.06 82 THR A O 1
ATOM 646 N N . VAL A 1 83 ? 4.372 -6.050 1.250 1.00 95.06 83 VAL A N 1
ATOM 647 C CA . VAL A 1 83 ? 3.036 -6.364 0.736 1.00 95.06 83 VAL A CA 1
ATOM 648 C C . VAL A 1 83 ? 2.790 -5.656 -0.595 1.00 95.06 83 VAL A C 1
ATOM 650 O O . VAL A 1 83 ? 3.437 -4.652 -0.916 1.00 95.06 83 VAL A O 1
ATOM 653 N N . SER A 1 84 ? 1.852 -6.191 -1.376 1.00 95.06 84 SER A N 1
ATOM 654 C CA . SER A 1 84 ? 1.348 -5.562 -2.598 1.00 95.06 84 SER A CA 1
ATOM 655 C C . SER A 1 84 ? 0.125 -4.711 -2.268 1.00 95.06 84 SER A C 1
ATOM 657 O O . SER A 1 84 ? -0.821 -5.214 -1.664 1.00 95.06 84 SER A O 1
ATOM 659 N N . TRP A 1 85 ? 0.111 -3.451 -2.704 1.00 95.44 85 TRP A N 1
ATOM 660 C CA . TRP A 1 85 ? -1.017 -2.533 -2.504 1.00 95.44 85 TRP A CA 1
ATOM 661 C C . TRP A 1 85 ? -1.409 -1.822 -3.807 1.00 95.44 85 TRP A C 1
ATOM 663 O O . TRP A 1 85 ? -0.529 -1.620 -4.651 1.00 95.44 85 TRP A O 1
ATOM 673 N N . PRO A 1 86 ? -2.682 -1.425 -4.004 1.00 94.38 86 PRO A N 1
ATOM 674 C CA . PRO A 1 86 ? -3.064 -0.628 -5.165 1.00 94.38 86 PRO A CA 1
ATOM 675 C C . PRO A 1 86 ? -2.358 0.729 -5.150 1.00 94.38 86 PRO A C 1
ATOM 677 O O . PRO A 1 86 ? -2.313 1.400 -4.114 1.00 94.38 86 PRO A O 1
ATOM 680 N N . SER A 1 87 ? -1.832 1.168 -6.296 1.00 92.50 87 SER A N 1
ATOM 681 C CA . SER A 1 87 ? -1.109 2.441 -6.397 1.00 92.50 87 SER A CA 1
ATOM 682 C C . SER A 1 87 ? -1.975 3.656 -6.050 1.00 92.50 87 SER A C 1
ATOM 684 O O . SER A 1 87 ? -1.474 4.630 -5.499 1.00 92.50 87 SER A O 1
ATOM 686 N N . ASP A 1 88 ? -3.276 3.602 -6.344 1.00 92.69 88 ASP A N 1
ATOM 687 C CA . ASP A 1 88 ? -4.257 4.653 -6.037 1.00 92.69 88 ASP A CA 1
ATOM 688 C C . ASP A 1 88 ? -4.719 4.642 -4.568 1.00 92.69 88 ASP A C 1
ATOM 690 O O . ASP A 1 88 ? -5.425 5.549 -4.127 1.00 92.69 88 ASP A O 1
ATOM 694 N N . LYS A 1 89 ? -4.314 3.626 -3.799 1.00 93.94 89 LYS A N 1
ATOM 695 C CA . LYS A 1 89 ? -4.622 3.462 -2.373 1.00 93.94 89 LYS A CA 1
ATOM 696 C C . LYS A 1 89 ? -3.397 3.675 -1.488 1.00 93.94 89 LYS A C 1
ATOM 698 O O . LYS A 1 89 ? -3.399 3.285 -0.323 1.00 93.94 89 LYS A O 1
ATOM 703 N N . VAL A 1 90 ? -2.350 4.315 -2.013 1.00 93.19 90 VAL A N 1
ATOM 704 C CA . VAL A 1 90 ? -1.159 4.678 -1.240 1.00 93.19 90 VAL A CA 1
ATOM 705 C C . VAL A 1 90 ? -0.897 6.170 -1.305 1.00 93.19 90 VAL A C 1
ATOM 707 O O . VAL A 1 90 ? -0.802 6.767 -2.370 1.00 93.19 90 VAL A O 1
ATOM 710 N N . THR A 1 91 ? -0.744 6.773 -0.128 1.00 92.25 91 THR A N 1
ATOM 711 C CA . THR A 1 91 ? -0.379 8.183 0.018 1.00 92.25 91 THR A CA 1
ATOM 712 C C . THR A 1 91 ? 1.062 8.288 0.494 1.00 92.25 91 THR A C 1
ATOM 714 O O . THR A 1 91 ? 1.401 7.774 1.562 1.00 92.25 91 THR A O 1
ATOM 717 N N . ILE A 1 92 ? 1.913 8.972 -0.268 1.00 90.44 92 ILE A N 1
ATOM 718 C CA . ILE A 1 92 ? 3.269 9.307 0.171 1.00 90.44 92 ILE A CA 1
ATOM 719 C C . ILE A 1 92 ? 3.192 10.409 1.226 1.00 90.44 92 ILE A C 1
ATOM 721 O O . ILE A 1 92 ? 2.571 11.449 1.024 1.00 90.44 92 ILE A O 1
ATOM 725 N N . VAL A 1 93 ? 3.820 10.171 2.372 1.00 82.44 93 VAL A N 1
ATOM 726 C CA . VAL A 1 93 ? 3.964 11.169 3.426 1.00 82.44 93 VAL A CA 1
ATOM 727 C C . VAL A 1 93 ? 5.291 11.865 3.171 1.00 82.44 93 VAL A C 1
ATOM 729 O O . VAL A 1 93 ? 6.346 11.344 3.535 1.00 82.44 93 VAL A O 1
ATOM 732 N N . GLU A 1 94 ? 5.250 13.015 2.498 1.00 67.12 94 GLU A N 1
ATOM 733 C CA . GLU A 1 94 ? 6.441 13.839 2.290 1.00 67.12 94 GLU A CA 1
ATOM 734 C C . GLU A 1 94 ? 7.143 14.104 3.633 1.00 67.12 94 GLU A C 1
ATOM 736 O O . GLU A 1 94 ? 6.509 14.457 4.635 1.00 67.12 94 GLU A O 1
ATOM 741 N N . ALA A 1 95 ? 8.473 13.964 3.655 1.00 56.50 95 ALA A N 1
ATOM 742 C CA . ALA A 1 95 ? 9.269 14.658 4.653 1.00 56.50 95 ALA A CA 1
ATOM 743 C C . ALA A 1 95 ? 9.006 16.152 4.442 1.00 56.50 95 ALA A C 1
ATOM 745 O O . ALA A 1 95 ? 9.292 16.689 3.378 1.00 56.50 95 ALA A O 1
ATOM 746 N N . VAL A 1 96 ? 8.381 16.792 5.424 1.00 49.00 96 VAL A N 1
ATOM 747 C CA . VAL A 1 96 ? 7.919 18.180 5.378 1.00 49.00 96 VAL A CA 1
ATOM 748 C C . VAL A 1 96 ? 9.081 19.131 5.054 1.00 49.00 96 VAL A C 1
ATOM 750 O O . VAL A 1 96 ? 9.739 19.636 5.957 1.00 49.00 96 VAL A O 1
ATOM 753 N N . TRP A 1 97 ? 9.322 19.434 3.779 1.00 50.28 97 TRP A N 1
ATOM 754 C CA . TRP A 1 97 ? 10.290 20.460 3.369 1.00 50.28 97 TRP A CA 1
ATOM 755 C C . TRP A 1 97 ? 9.754 21.899 3.527 1.00 50.28 97 TRP A C 1
ATOM 757 O O . TRP A 1 97 ? 10.509 22.862 3.371 1.00 50.28 97 TRP A O 1
ATOM 767 N N . THR A 1 98 ? 8.484 22.085 3.913 1.00 49.72 98 THR A N 1
ATOM 768 C CA . THR A 1 98 ? 7.807 23.400 3.848 1.00 49.72 98 THR A CA 1
ATOM 769 C C . THR A 1 98 ? 7.532 24.084 5.198 1.00 49.72 98 THR A C 1
ATOM 771 O O . THR A 1 98 ? 7.070 25.219 5.205 1.00 49.72 98 THR A O 1
ATOM 774 N N . LEU A 1 99 ? 7.842 23.488 6.359 1.00 52.78 99 LEU A N 1
ATOM 775 C CA . LEU A 1 99 ? 7.610 24.161 7.661 1.00 52.78 99 LEU A CA 1
ATOM 776 C C . LEU A 1 99 ? 8.867 24.725 8.345 1.00 52.78 99 LEU A C 1
ATOM 778 O O . LEU A 1 99 ? 8.742 25.444 9.345 1.00 52.78 99 LEU A O 1
ATOM 782 N N . GLU A 1 100 ? 10.064 2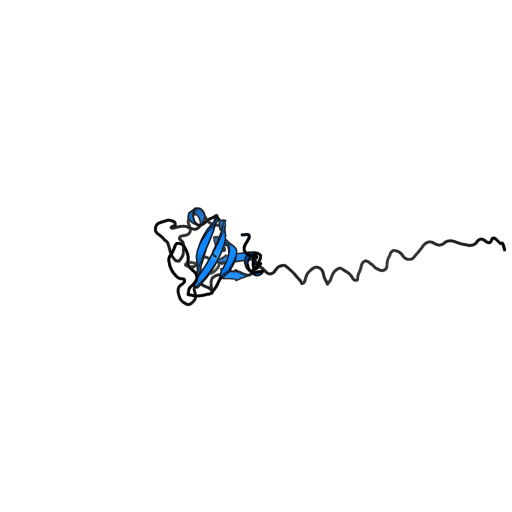4.454 7.818 1.00 51.53 100 GLU A N 1
ATOM 783 C CA . GLU A 1 100 ? 11.321 24.940 8.415 1.00 51.53 100 GLU A CA 1
ATOM 784 C C . GLU A 1 100 ? 11.960 26.113 7.659 1.00 51.53 100 GLU A C 1
ATOM 786 O O . GLU A 1 100 ? 12.543 26.993 8.294 1.00 51.53 100 GLU A O 1
ATOM 791 N N . HIS A 1 101 ? 11.755 26.242 6.345 1.00 52.94 101 HIS A N 1
ATOM 792 C CA . HIS A 1 101 ? 12.266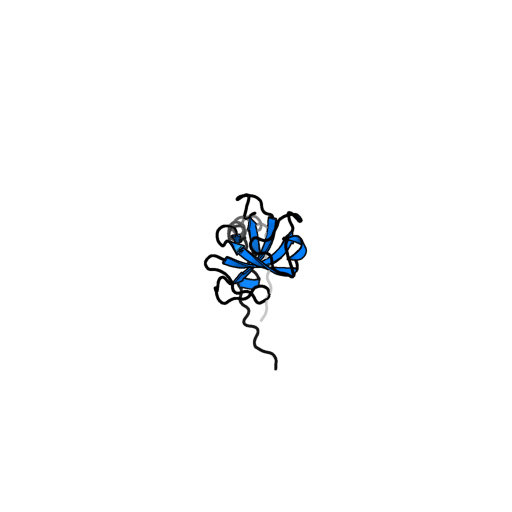 27.402 5.599 1.00 52.94 101 HIS A CA 1
ATOM 793 C C . HIS A 1 101 ? 11.493 28.707 5.881 1.00 52.94 101 HIS A C 1
ATOM 795 O O . HIS A 1 101 ? 12.045 29.792 5.723 1.00 52.94 101 HIS A O 1
ATOM 801 N N . GLY A 1 102 ? 10.262 28.627 6.402 1.00 46.91 102 GLY A N 1
ATOM 802 C CA . GLY A 1 102 ? 9.461 29.795 6.799 1.00 46.91 102 GLY A CA 1
ATOM 803 C C . GLY A 1 102 ? 9.744 30.349 8.205 1.00 46.91 102 GLY A C 1
ATOM 804 O O . GLY A 1 102 ? 9.255 31.422 8.545 1.00 46.91 102 GLY A O 1
ATOM 805 N N . ARG A 1 103 ? 10.534 29.661 9.047 1.00 53.62 103 ARG A N 1
ATOM 806 C CA . ARG A 1 103 ? 10.778 30.063 10.454 1.00 53.62 103 ARG A CA 1
ATOM 807 C C . ARG A 1 103 ? 12.168 30.631 10.739 1.00 53.62 103 ARG A C 1
ATOM 809 O O . ARG A 1 103 ? 12.490 30.913 11.894 1.00 53.62 103 ARG A O 1
ATOM 816 N N . ARG A 1 104 ? 12.985 30.860 9.707 1.00 49.22 104 ARG A N 1
ATOM 817 C CA . ARG A 1 104 ? 14.355 31.375 9.870 1.00 49.22 104 ARG A CA 1
ATOM 818 C C . ARG A 1 104 ? 14.500 32.899 9.716 1.00 49.22 104 ARG A C 1
ATOM 820 O O . ARG A 1 104 ? 15.587 33.406 9.959 1.00 49.22 104 ARG A O 1
ATOM 827 N N . LEU A 1 105 ? 13.429 33.650 9.424 1.00 49.22 105 LEU A N 1
ATOM 828 C CA . LEU A 1 105 ? 13.510 35.113 9.235 1.00 49.22 105 LEU A CA 1
ATOM 829 C C . LEU A 1 105 ? 12.846 35.997 10.309 1.00 49.22 105 LEU A C 1
ATOM 831 O O . LEU A 1 105 ? 12.869 37.210 10.163 1.00 49.22 105 LEU A O 1
ATOM 835 N N . GLN A 1 106 ? 12.347 35.463 11.432 1.00 49.25 106 GLN A N 1
ATOM 836 C CA . GLN A 1 106 ? 11.850 36.319 12.537 1.00 49.25 106 GLN A CA 1
ATOM 837 C C . GLN A 1 106 ? 12.708 36.324 13.813 1.00 49.25 106 GLN A C 1
ATOM 839 O O . GLN A 1 106 ? 12.452 37.106 14.724 1.00 49.25 106 GLN A O 1
ATOM 844 N N . ARG A 1 107 ? 13.778 35.517 13.894 1.00 42.56 107 ARG A N 1
ATOM 845 C CA . ARG A 1 107 ? 14.682 35.504 15.070 1.00 42.56 107 ARG A CA 1
ATOM 846 C C . ARG A 1 107 ? 15.934 36.376 14.921 1.00 42.56 107 ARG A C 1
ATOM 848 O O . ARG A 1 107 ? 16.750 36.413 15.837 1.00 42.56 107 ARG A O 1
ATOM 855 N N . ALA A 1 108 ? 16.061 37.120 13.824 1.00 45.59 108 ALA A N 1
ATOM 856 C CA . ALA A 1 108 ? 17.137 38.082 13.594 1.00 45.59 108 ALA A CA 1
ATOM 857 C C . ALA A 1 108 ? 16.604 39.524 13.646 1.00 45.59 108 ALA A C 1
ATOM 859 O O . ALA A 1 108 ? 16.626 40.237 12.656 1.00 45.59 108 ALA A O 1
ATOM 860 N N . SER A 1 109 ? 16.084 39.958 14.799 1.00 49.97 109 SER A N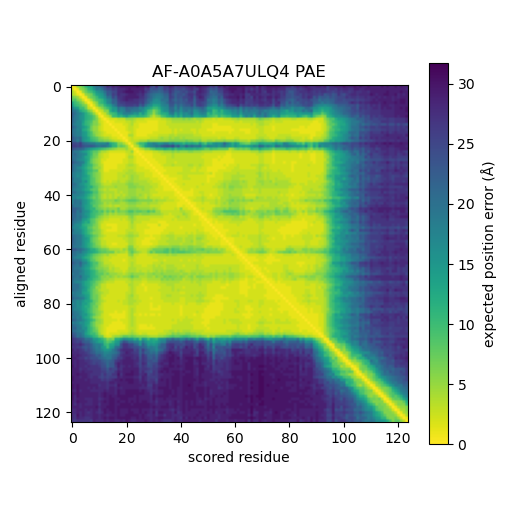 1
ATOM 861 C CA . SER A 1 109 ? 15.876 41.399 15.043 1.00 49.97 109 SER A CA 1
ATOM 862 C C . SER A 1 109 ? 15.959 41.828 16.514 1.00 49.97 109 SER A C 1
ATOM 864 O O . SER A 1 109 ? 15.932 43.022 16.791 1.00 49.97 109 SER A O 1
ATOM 866 N N . ILE A 1 110 ? 16.083 40.907 17.480 1.00 51.72 110 ILE A N 1
ATOM 867 C CA . ILE A 1 110 ? 15.968 41.270 18.910 1.00 51.72 110 ILE A CA 1
ATOM 868 C C . ILE A 1 110 ? 17.327 41.309 19.638 1.00 51.72 110 ILE A C 1
ATOM 870 O O . ILE A 1 110 ? 17.443 41.920 20.696 1.00 51.72 110 ILE A O 1
ATOM 874 N N . ARG A 1 111 ? 18.407 40.746 19.076 1.00 46.59 111 ARG A N 1
ATOM 875 C CA . ARG A 1 111 ? 19.731 40.716 19.734 1.00 46.59 111 ARG A CA 1
ATOM 876 C C . ARG A 1 111 ? 20.719 41.710 19.113 1.00 46.59 111 ARG A C 1
ATOM 878 O O . ARG A 1 111 ? 21.794 41.337 18.670 1.00 46.59 111 ARG A O 1
ATOM 885 N N . GLY A 1 112 ? 20.327 42.980 19.087 1.00 42.41 112 GLY A N 1
ATOM 886 C CA . GLY A 1 112 ? 21.155 44.099 18.633 1.00 42.41 112 GLY A CA 1
ATOM 887 C C . GLY A 1 112 ? 21.025 45.302 19.561 1.00 42.41 112 GLY A C 1
ATOM 888 O O . GLY A 1 112 ? 20.630 46.374 19.124 1.00 42.41 112 GLY A O 1
ATOM 889 N N . LYS A 1 113 ? 21.278 45.122 20.860 1.00 50.53 113 LYS A N 1
ATOM 890 C CA . LYS A 1 113 ? 21.470 46.226 21.814 1.00 50.53 113 LYS A CA 1
ATOM 891 C C . LYS A 1 113 ? 22.308 45.732 22.994 1.00 50.53 113 LYS A C 1
ATOM 893 O O . LYS A 1 113 ? 22.029 44.647 23.500 1.00 50.53 113 LYS A O 1
ATOM 898 N N . LYS A 1 114 ? 23.254 46.582 23.428 1.00 42.44 114 LYS A N 1
ATOM 899 C CA . LYS A 1 114 ? 24.348 46.429 24.426 1.00 42.44 114 LYS A CA 1
ATOM 900 C C . LYS A 1 114 ? 25.707 46.209 23.733 1.00 42.44 114 LYS A C 1
ATOM 902 O O . LYS A 1 114 ? 25.993 45.100 23.316 1.00 42.44 114 LYS A O 1
ATOM 907 N N . ASN A 1 115 ? 26.440 47.249 23.326 1.00 35.19 115 ASN A N 1
ATOM 908 C CA . ASN A 1 115 ? 27.095 48.349 24.066 1.00 35.19 115 ASN A CA 1
ATOM 909 C C . ASN A 1 115 ? 28.375 47.916 24.802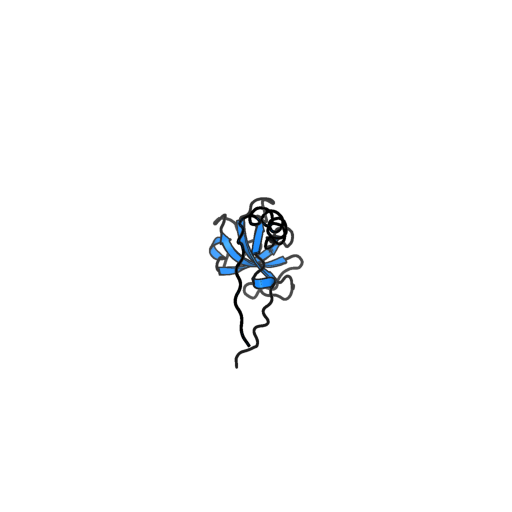 1.00 35.19 115 ASN A C 1
ATOM 911 O O . ASN A 1 115 ? 28.283 47.271 25.839 1.00 35.19 115 ASN A O 1
ATOM 915 N N . SER A 1 116 ? 29.525 48.354 24.283 1.00 43.53 116 SER A N 1
ATOM 916 C CA . SER A 1 116 ? 30.775 48.682 24.995 1.00 43.53 116 SER A CA 1
ATOM 917 C C . SER A 1 116 ? 31.738 49.207 23.916 1.00 43.53 116 SER A C 1
ATOM 919 O O . SER A 1 116 ? 32.003 48.495 22.956 1.00 43.53 116 SER A O 1
ATOM 921 N N . GLY A 1 117 ? 32.189 50.457 23.886 1.00 37.00 117 GLY A N 1
ATOM 922 C CA . GLY A 1 117 ? 32.714 51.221 25.010 1.00 37.00 117 GLY A CA 1
ATOM 923 C C . GLY A 1 117 ? 34.219 50.967 25.119 1.00 37.00 117 GLY A C 1
ATOM 924 O O . GLY A 1 117 ? 34.609 49.999 25.749 1.00 37.00 117 GLY A O 1
ATOM 925 N N . SER A 1 118 ? 35.001 51.815 24.437 1.00 39.09 118 SER A N 1
ATOM 926 C CA . SER A 1 118 ? 36.359 52.309 24.745 1.00 39.09 118 SER A CA 1
ATOM 927 C C . SER A 1 118 ? 37.261 51.492 25.693 1.00 39.09 118 SER A C 1
ATOM 929 O O . SER A 1 118 ? 36.925 51.359 26.863 1.00 39.09 118 SER A O 1
ATOM 931 N N . LEU A 1 119 ? 38.477 51.116 25.265 1.00 41.91 119 LEU A N 1
ATOM 932 C CA . LEU A 1 119 ? 39.719 51.780 25.706 1.00 41.91 119 LEU A CA 1
ATOM 933 C C . LEU A 1 119 ? 40.972 51.253 24.966 1.00 41.91 119 LEU A C 1
ATOM 935 O O . LEU A 1 119 ? 40.970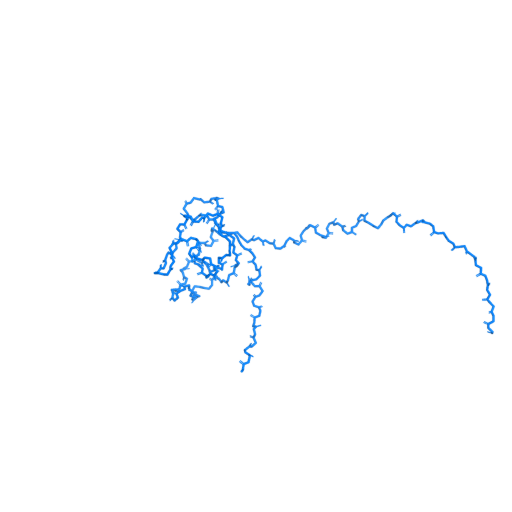 50.222 24.310 1.00 41.91 119 LEU A O 1
ATOM 939 N N . ARG A 1 120 ? 42.013 52.071 25.083 1.00 43.12 120 ARG A N 1
ATOM 940 C CA . ARG A 1 120 ? 43.315 52.216 24.411 1.00 43.12 120 ARG A CA 1
ATOM 941 C C . ARG A 1 120 ? 44.428 51.356 25.038 1.00 43.12 120 ARG A C 1
ATOM 943 O O . ARG A 1 120 ? 44.423 51.263 26.251 1.00 43.12 120 ARG A O 1
ATOM 950 N N . GLU A 1 121 ? 45.414 50.897 24.250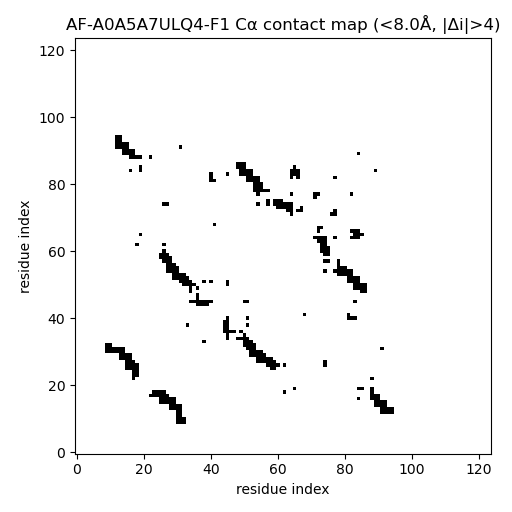 1.00 38.50 121 GLU A N 1
ATOM 951 C CA . GLU A 1 121 ? 46.867 50.716 24.566 1.00 38.50 121 GLU A CA 1
ATOM 952 C C . GLU A 1 121 ? 47.555 50.048 23.343 1.00 38.50 121 GLU A C 1
ATOM 954 O O . GLU A 1 121 ? 47.026 49.077 22.823 1.00 38.50 121 GLU A O 1
ATOM 959 N N . LYS A 1 122 ? 48.483 50.686 22.605 1.00 41.62 122 LYS A N 1
ATOM 960 C CA . LYS A 1 122 ? 49.929 50.972 22.801 1.00 41.62 122 LYS A CA 1
ATOM 961 C C . LYS A 1 122 ? 50.885 49.784 22.530 1.00 41.62 122 LYS A C 1
ATOM 963 O O . LYS A 1 122 ? 50.700 48.714 23.085 1.00 41.62 122 LYS A O 1
ATOM 968 N N . GLN A 1 123 ? 51.973 50.125 21.811 1.00 38.34 123 GLN A N 1
ATOM 969 C CA . GLN A 1 123 ? 53.246 49.410 21.538 1.00 38.34 123 GLN A CA 1
ATOM 970 C C . GLN A 1 123 ? 53.196 48.398 20.372 1.00 38.34 123 GLN A C 1
ATOM 972 O O . GLN A 1 123 ? 52.252 47.628 20.280 1.00 38.34 123 GLN A O 1
ATOM 977 N N . SER A 1 124 ? 54.132 48.373 19.411 1.00 41.53 124 SER A N 1
ATOM 978 C CA . SER A 1 124 ? 55.486 48.952 19.285 1.00 41.53 124 SER A CA 1
ATOM 979 C C . SER A 1 124 ? 55.737 49.521 17.886 1.00 41.53 124 SER A C 1
ATOM 981 O O . SER A 1 124 ? 54.997 49.144 16.954 1.00 41.53 124 SER A O 1
#

Foldseek 3Di:
DDDPPPPPVQQVWKKFFAQPVDQDDGFFIWTFDAPPQQDDFVNHGADHQKGKTATAGGPHFPGFAPDDDPQGGTSVSSHRGIGIGGNSRMDTDDPPPDPPVVPPPPVPDPPPDDDDDDDDDDDD

Mean predicted aligned error: 13.76 Å

Organism: Cucumis melo var. makuwa (NCBI:txid1194695)

pLDDT: mean 76.1, std 21.68, range [32.53, 95.81]